Protein AF-A0RTP7-F1 (afdb_monomer)

Secondary structure (DSSP, 8-state):
--HHHHHHHHHHHT--EEEEEEEEEES-SS-S--HHHHHHHHHHTTT-EEEEEE---EETTEEPSEEEEEEEEGGGHHHHHHHHTT-B--SSS--BEEEEEEEE---

Mean predicted aligned error: 8.52 Å

Structure (mmCIF, N/CA/C/O backbone):
data_AF-A0RTP7-F1
#
_entry.id   AF-A0RTP7-F1
#
loop_
_atom_site.group_PDB
_atom_site.id
_atom_site.type_symbol
_atom_site.label_atom_id
_atom_site.label_alt_id
_atom_site.label_comp_id
_atom_site.label_asym_id
_atom_site.label_entity_id
_atom_site.label_seq_id
_atom_site.pdbx_PDB_ins_code
_atom_site.Cartn_x
_atom_site.Cartn_y
_atom_site.Cartn_z
_atom_site.occupancy
_atom_site.B_iso_or_equiv
_atom_site.auth_seq_id
_atom_site.auth_comp_id
_atom_site.auth_asym_id
_atom_site.auth_atom_id
_atom_site.pdbx_PDB_model_num
ATOM 1 N N . MET A 1 1 ? 36.327 -17.958 -18.373 1.00 55.84 1 MET A N 1
ATOM 2 C CA . MET A 1 1 ? 35.716 -16.806 -19.078 1.00 55.84 1 MET A CA 1
ATOM 3 C C . MET A 1 1 ? 34.187 -16.861 -19.107 1.00 55.84 1 MET A C 1
ATOM 5 O O . MET A 1 1 ? 33.580 -15.803 -19.157 1.00 55.84 1 MET A O 1
ATOM 9 N N . GLU A 1 2 ? 33.554 -18.036 -19.014 1.00 51.56 2 GLU A N 1
ATOM 10 C CA . GLU A 1 2 ? 32.082 -18.162 -19.029 1.00 51.56 2 GLU A CA 1
ATOM 11 C C . GLU A 1 2 ? 31.395 -17.724 -17.721 1.00 51.56 2 GLU A C 1
ATOM 13 O O . GLU A 1 2 ? 30.367 -17.055 -17.773 1.00 51.56 2 GLU A O 1
ATOM 18 N N . GLN A 1 3 ? 32.010 -17.963 -16.555 1.00 48.00 3 GLN A N 1
ATOM 19 C CA . GLN A 1 3 ? 31.460 -17.529 -15.256 1.00 48.00 3 GLN A CA 1
ATOM 20 C C . GLN A 1 3 ? 31.284 -16.002 -15.147 1.00 48.00 3 GLN A C 1
ATOM 22 O O . GLN A 1 3 ? 30.353 -15.521 -14.508 1.00 48.00 3 GLN A O 1
ATOM 27 N N . SER A 1 4 ? 32.132 -15.213 -15.813 1.00 53.06 4 SER A N 1
ATOM 28 C CA . SER A 1 4 ? 32.053 -13.745 -15.780 1.00 53.06 4 SER A CA 1
ATOM 29 C C . SER A 1 4 ? 30.907 -13.181 -16.630 1.00 53.06 4 SER A C 1
ATOM 31 O O . SER A 1 4 ? 30.447 -12.068 -16.378 1.00 53.06 4 SER A O 1
ATOM 33 N N . MET A 1 5 ? 30.415 -13.937 -17.617 1.00 53.72 5 MET A N 1
ATOM 34 C CA . MET A 1 5 ? 29.273 -13.528 -18.444 1.00 53.72 5 MET A CA 1
ATOM 35 C C . MET A 1 5 ? 27.926 -13.817 -17.773 1.00 53.72 5 MET A C 1
ATOM 37 O O . MET A 1 5 ? 26.948 -13.1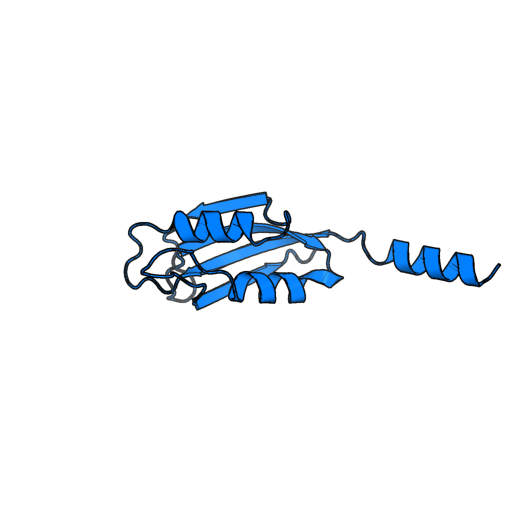23 -18.051 1.00 53.72 5 MET A O 1
ATOM 41 N N . GLU A 1 6 ? 27.870 -14.802 -16.879 1.00 49.75 6 GLU A N 1
ATOM 42 C CA . GLU A 1 6 ? 26.664 -15.149 -16.123 1.00 49.75 6 GLU A CA 1
ATOM 43 C C . GLU A 1 6 ? 26.397 -14.131 -15.004 1.00 49.75 6 GLU A C 1
ATOM 45 O O . GLU A 1 6 ? 25.289 -13.605 -14.903 1.00 49.75 6 GLU A O 1
ATOM 50 N N . VAL A 1 7 ? 27.451 -13.694 -14.303 1.00 54.06 7 VAL A N 1
ATOM 51 C CA . VAL A 1 7 ? 27.383 -12.598 -13.316 1.00 54.06 7 VAL A CA 1
ATOM 52 C C . VAL A 1 7 ? 26.958 -11.273 -13.968 1.00 54.06 7 VAL A C 1
ATOM 54 O O . VAL A 1 7 ? 26.143 -10.530 -13.421 1.00 54.06 7 VAL A O 1
ATOM 57 N N . ALA A 1 8 ? 27.432 -10.983 -15.185 1.00 50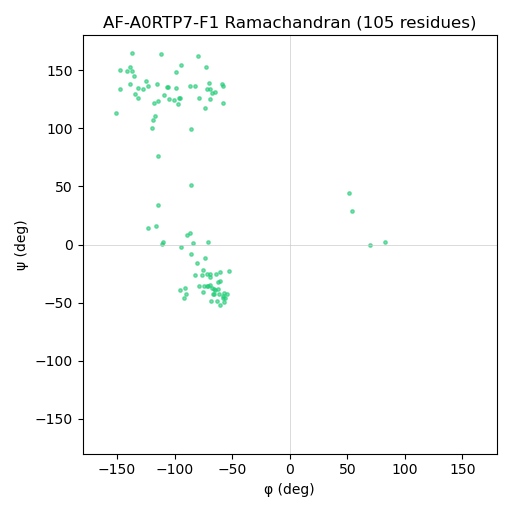.53 8 ALA A N 1
ATOM 58 C CA . ALA A 1 8 ? 27.001 -9.802 -15.939 1.00 50.53 8 ALA A CA 1
ATOM 59 C C . ALA A 1 8 ? 25.542 -9.895 -16.432 1.00 50.53 8 ALA A C 1
ATOM 61 O O . ALA A 1 8 ? 24.901 -8.864 -16.646 1.00 50.53 8 ALA A O 1
ATOM 62 N N . ARG A 1 9 ? 24.999 -11.109 -16.609 1.00 49.09 9 ARG A N 1
ATOM 63 C CA . ARG A 1 9 ? 23.582 -11.338 -16.937 1.00 49.09 9 ARG A CA 1
ATOM 64 C C . ARG A 1 9 ? 22.679 -11.217 -15.709 1.00 49.09 9 ARG A C 1
ATOM 66 O O . ARG A 1 9 ? 21.589 -10.668 -15.849 1.00 49.09 9 ARG A O 1
ATOM 73 N N . GLU A 1 10 ? 23.128 -11.640 -14.529 1.00 46.00 10 GLU A N 1
ATOM 74 C CA . GLU A 1 10 ? 22.404 -11.414 -13.269 1.00 46.00 10 GLU A CA 1
ATOM 75 C C . GLU A 1 10 ? 22.360 -9.927 -12.894 1.00 46.00 10 GLU A C 1
ATOM 77 O O . GLU A 1 10 ? 21.288 -9.405 -12.600 1.00 46.00 10 GLU A O 1
ATOM 82 N N . LEU A 1 11 ? 23.471 -9.197 -13.043 1.00 46.16 11 LEU A N 1
ATOM 83 C CA . LEU A 1 11 ? 23.503 -7.739 -12.851 1.00 46.16 11 LEU A CA 1
ATOM 84 C C . LEU A 1 11 ? 22.634 -6.968 -13.863 1.00 46.16 11 LEU A C 1
ATOM 86 O O . LEU A 1 11 ? 22.157 -5.875 -13.561 1.00 46.16 11 LEU A O 1
ATOM 90 N N . LYS A 1 12 ? 22.386 -7.527 -15.056 1.00 43.66 12 LYS A N 1
ATOM 91 C CA . LYS A 1 12 ? 21.504 -6.926 -16.073 1.00 43.66 12 LYS A CA 1
ATOM 92 C C . LYS A 1 12 ? 20.012 -7.158 -15.828 1.00 43.66 12 LYS A C 1
ATOM 94 O O . LYS A 1 12 ? 19.212 -6.461 -16.451 1.00 43.66 12 LYS A O 1
ATOM 99 N N . ARG A 1 13 ? 19.619 -8.106 -14.967 1.00 48.97 13 ARG A N 1
ATOM 100 C CA . ARG A 1 13 ? 18.197 -8.402 -14.716 1.00 48.97 13 ARG A CA 1
ATOM 101 C C . ARG A 1 13 ? 17.486 -7.314 -13.902 1.00 48.97 13 ARG A C 1
ATOM 103 O O . ARG A 1 13 ? 16.300 -7.109 -14.111 1.00 48.97 13 ARG A O 1
ATOM 110 N N . SER A 1 14 ? 18.188 -6.531 -13.081 1.00 52.53 14 SER A N 1
ATOM 111 C CA . SER A 1 14 ? 17.532 -5.741 -12.022 1.00 52.53 14 SER A CA 1
ATOM 112 C C . SER A 1 14 ? 17.582 -4.210 -12.158 1.00 52.53 14 SER A C 1
ATOM 114 O O . SER A 1 14 ? 17.604 -3.522 -11.145 1.00 52.53 14 SER A O 1
ATOM 116 N N . ASN A 1 15 ? 17.551 -3.647 -13.374 1.00 60.50 15 ASN A N 1
ATOM 117 C CA . ASN A 1 15 ? 17.502 -2.179 -13.561 1.00 60.50 15 ASN A CA 1
ATOM 118 C C . ASN A 1 15 ? 16.180 -1.635 -14.127 1.00 60.50 15 ASN A C 1
ATOM 12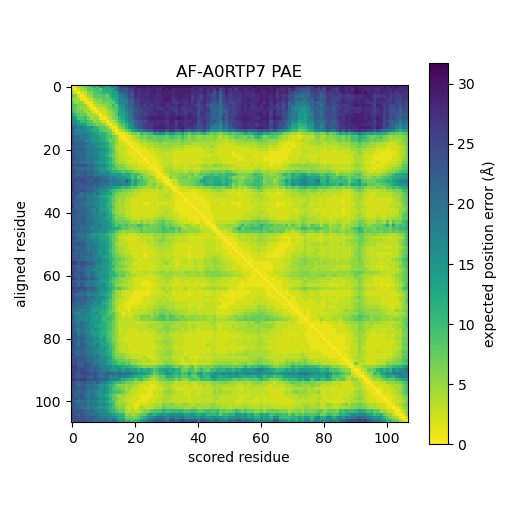0 O O . ASN A 1 15 ? 16.048 -0.426 -14.319 1.00 60.50 15 ASN A O 1
ATOM 124 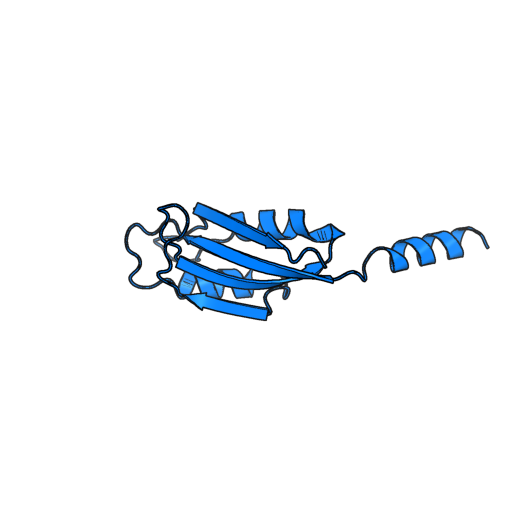N N . ILE A 1 16 ? 15.187 -2.488 -14.393 1.00 74.94 16 ILE A N 1
ATOM 125 C CA . ILE A 1 16 ? 13.874 -2.018 -14.846 1.00 74.94 16 ILE A CA 1
ATOM 126 C C . ILE A 1 16 ? 13.030 -1.684 -13.617 1.00 74.94 16 ILE A C 1
ATOM 128 O O . ILE A 1 16 ? 12.453 -2.558 -12.968 1.00 74.94 16 ILE A O 1
ATOM 132 N N . MET A 1 17 ? 12.977 -0.394 -13.302 1.00 81.38 17 MET A N 1
ATOM 133 C CA . MET A 1 17 ? 12.095 0.158 -12.281 1.00 81.38 17 MET A CA 1
ATOM 134 C C . MET A 1 17 ? 10.727 0.471 -12.889 1.00 81.38 17 MET A C 1
ATOM 136 O O . MET A 1 17 ? 10.648 1.060 -13.968 1.00 81.38 17 MET A O 1
ATOM 140 N N . ARG A 1 18 ? 9.644 0.131 -12.187 1.00 84.81 18 ARG A N 1
ATOM 141 C CA . ARG A 1 18 ? 8.279 0.507 -12.566 1.00 84.81 18 ARG A CA 1
ATOM 142 C C . ARG A 1 18 ? 7.652 1.439 -11.547 1.00 84.81 18 ARG A C 1
ATOM 144 O O . ARG A 1 18 ? 7.773 1.242 -10.337 1.00 84.81 18 ARG A O 1
ATOM 151 N N . GLY A 1 19 ? 6.957 2.448 -12.063 1.00 89.12 19 GLY A N 1
ATOM 152 C CA . GLY A 1 19 ? 6.082 3.290 -11.262 1.00 89.12 19 GLY A CA 1
ATOM 153 C C . GLY A 1 19 ? 4.861 2.495 -10.808 1.00 89.12 19 GLY A C 1
ATOM 154 O O . GLY A 1 19 ? 4.226 1.800 -11.603 1.00 89.12 19 GLY A O 1
ATOM 155 N N . ALA A 1 20 ? 4.525 2.606 -9.531 1.00 90.06 20 ALA A N 1
ATOM 156 C CA . ALA A 1 20 ? 3.334 2.021 -8.943 1.00 90.06 20 ALA A CA 1
ATOM 157 C C . ALA A 1 20 ? 2.551 3.092 -8.186 1.00 90.06 20 ALA A C 1
ATOM 159 O O . ALA A 1 20 ? 3.112 3.851 -7.396 1.00 90.06 20 ALA A O 1
ATOM 160 N N . PHE A 1 21 ? 1.242 3.121 -8.406 1.00 92.56 21 PHE A N 1
ATOM 161 C CA . PHE A 1 21 ? 0.303 3.879 -7.595 1.00 92.56 21 PHE A CA 1
ATOM 162 C C . PHE A 1 21 ? -0.539 2.907 -6.773 1.00 92.56 21 PHE A C 1
ATOM 164 O O . PHE A 1 21 ? -1.090 1.937 -7.296 1.00 92.56 21 PHE A O 1
ATOM 171 N N . ILE A 1 22 ? -0.607 3.130 -5.467 1.00 93.19 22 ILE A N 1
ATOM 172 C CA . ILE A 1 22 ? -1.135 2.150 -4.522 1.00 93.19 22 ILE A CA 1
ATOM 173 C C . ILE A 1 22 ? -2.122 2.849 -3.609 1.00 93.19 22 ILE A C 1
ATOM 175 O O . ILE A 1 22 ? -1.794 3.836 -2.953 1.00 93.19 22 ILE A O 1
ATOM 179 N N . LEU A 1 23 ? -3.334 2.313 -3.534 1.00 94.94 23 LEU A N 1
ATOM 180 C CA . LEU A 1 23 ? -4.301 2.717 -2.525 1.00 94.94 23 LEU A CA 1
ATOM 181 C C . LEU A 1 23 ? -4.284 1.701 -1.388 1.00 94.94 23 LEU A C 1
ATOM 183 O O . LEU A 1 23 ? -4.295 0.491 -1.619 1.00 94.94 23 LEU A O 1
ATOM 187 N N . VAL A 1 24 ? -4.279 2.201 -0.156 1.00 94.25 24 VAL A N 1
ATOM 188 C CA . VAL A 1 24 ? -4.241 1.393 1.064 1.00 94.25 24 VAL A CA 1
ATOM 189 C C . VAL A 1 24 ? -5.497 1.636 1.881 1.00 94.25 24 VAL A C 1
ATOM 191 O O . VAL A 1 24 ? -5.794 2.768 2.272 1.00 94.25 24 VAL A O 1
ATOM 194 N N . LYS A 1 25 ? -6.246 0.567 2.149 1.00 93.94 25 LYS A N 1
ATOM 195 C CA . LYS A 1 25 ? -7.308 0.554 3.150 1.00 93.94 25 LYS A CA 1
ATOM 196 C C . LYS A 1 25 ? -6.709 0.016 4.437 1.00 93.94 25 LYS A C 1
ATOM 198 O O . LYS A 1 25 ? -6.120 -1.060 4.458 1.00 93.94 25 LYS A O 1
ATOM 203 N N . CYS A 1 26 ? -6.865 0.785 5.494 1.00 91.44 26 CYS A N 1
ATOM 204 C CA . CYS A 1 26 ? -6.433 0.451 6.832 1.00 91.44 26 CYS A CA 1
ATOM 205 C C . CYS A 1 26 ? -7.588 -0.185 7.616 1.00 91.44 26 CYS A C 1
ATOM 207 O O . CYS A 1 26 ? -8.746 0.115 7.340 1.00 91.44 26 CYS A O 1
ATOM 209 N N . SER A 1 27 ? -7.283 -0.998 8.626 1.00 90.62 27 SER A N 1
ATOM 210 C CA . SER A 1 27 ? -8.288 -1.677 9.462 1.00 90.62 27 SER A CA 1
ATOM 211 C C . SER A 1 27 ? -9.068 -0.754 10.414 1.00 90.62 27 SER A C 1
ATOM 213 O O . SER A 1 27 ? -9.913 -1.217 11.183 1.00 90.62 27 SER A O 1
ATOM 215 N N . LYS A 1 28 ? -8.828 0.568 10.383 1.00 84.88 28 LYS A N 1
ATOM 216 C CA . LYS A 1 28 ? -9.642 1.528 11.142 1.00 84.88 28 LYS A CA 1
ATOM 217 C C . LYS A 1 28 ? -11.053 1.584 10.556 1.00 84.88 28 LYS A C 1
ATOM 219 O O . LYS A 1 28 ? -11.242 1.860 9.377 1.00 84.88 28 LYS A O 1
ATOM 224 N N . THR A 1 29 ? -12.054 1.464 11.423 1.00 78.50 29 THR A N 1
ATOM 225 C CA . THR A 1 29 ? -13.461 1.710 11.066 1.00 78.50 29 THR A CA 1
ATOM 226 C C . THR A 1 29 ? -13.745 3.188 10.784 1.00 78.50 29 THR A C 1
ATOM 228 O O . THR A 1 29 ? -14.632 3.512 9.998 1.00 78.50 29 THR A O 1
ATOM 231 N N . ARG A 1 30 ? -12.982 4.100 11.403 1.00 78.25 30 ARG A N 1
ATOM 232 C CA . ARG A 1 30 ? -13.111 5.557 11.247 1.00 78.25 30 ARG A CA 1
ATOM 233 C C . ARG A 1 30 ? -11.873 6.157 10.567 1.00 78.25 30 ARG A C 1
ATOM 235 O O . ARG A 1 30 ? -10.761 6.021 11.076 1.00 78.25 30 ARG A O 1
ATOM 242 N N . HIS A 1 31 ? -12.072 6.865 9.453 1.00 72.81 31 HIS A N 1
ATOM 243 C CA . HIS A 1 31 ? -11.024 7.535 8.659 1.00 72.81 31 HIS A CA 1
ATOM 244 C C . HIS A 1 31 ? -10.697 8.942 9.200 1.00 72.81 31 HIS A C 1
ATOM 246 O O . HIS A 1 31 ? -10.756 9.928 8.470 1.00 72.81 31 HIS A O 1
ATOM 252 N N . ASN A 1 32 ? -10.425 9.055 10.500 1.00 72.06 32 ASN A N 1
ATOM 253 C CA . ASN A 1 32 ? -10.240 10.363 11.144 1.00 72.06 32 ASN A CA 1
ATOM 254 C C . ASN A 1 32 ? -8.771 10.797 11.122 1.00 72.06 32 ASN A C 1
ATOM 256 O O . ASN A 1 32 ? -8.469 11.971 10.957 1.00 72.06 32 ASN A O 1
ATOM 260 N N . ASP A 1 33 ? -7.868 9.831 11.291 1.00 80.81 33 ASP A N 1
ATOM 261 C CA . ASP A 1 33 ? -6.427 10.042 11.252 1.00 80.81 33 ASP A CA 1
ATOM 262 C C . ASP A 1 33 ? -5.739 8.763 10.766 1.00 80.81 33 ASP A C 1
ATOM 264 O O . ASP A 1 33 ? -5.791 7.723 11.431 1.00 80.81 33 ASP A O 1
ATOM 268 N N . CYS A 1 34 ? -5.131 8.824 9.584 1.00 88.44 34 CYS A N 1
ATOM 269 C CA . CYS A 1 34 ? -4.411 7.713 8.961 1.00 88.44 34 CYS A CA 1
ATOM 270 C C . CYS A 1 34 ? -2.912 8.021 8.801 1.00 88.44 34 CYS A C 1
ATOM 272 O O . CYS A 1 34 ? -2.229 7.339 8.036 1.00 88.44 34 CYS A O 1
ATOM 274 N N . ARG A 1 35 ? -2.389 9.037 9.506 1.00 90.75 35 ARG A N 1
ATOM 275 C CA . ARG A 1 35 ? -0.974 9.432 9.419 1.00 90.75 35 ARG A CA 1
ATOM 276 C C . ARG A 1 35 ? -0.043 8.340 9.929 1.00 90.75 35 ARG A C 1
ATOM 278 O O . ARG A 1 35 ? 0.942 8.048 9.268 1.00 90.75 35 ARG A O 1
ATOM 285 N N . ASP A 1 36 ? -0.408 7.651 11.007 1.00 89.88 36 ASP A N 1
ATOM 286 C CA . ASP A 1 36 ? 0.437 6.590 11.572 1.00 89.88 36 ASP A CA 1
ATOM 287 C C . ASP A 1 36 ? 0.662 5.441 10.583 1.00 89.88 36 ASP A C 1
ATOM 289 O O . ASP A 1 36 ? 1.780 4.953 10.431 1.00 89.88 36 ASP A O 1
ATOM 293 N N . ILE A 1 37 ? -0.394 5.016 9.873 1.00 90.19 37 ILE A N 1
ATOM 294 C CA . ILE A 1 37 ? -0.273 3.952 8.868 1.00 90.19 37 ILE A CA 1
ATOM 295 C C . ILE A 1 37 ? 0.464 4.454 7.622 1.00 90.19 37 ILE A C 1
ATOM 297 O O . ILE A 1 37 ? 1.272 3.712 7.076 1.00 90.19 37 ILE A O 1
ATOM 301 N N . ARG A 1 38 ? 0.271 5.717 7.211 1.00 92.94 38 ARG A N 1
ATOM 302 C CA . ARG A 1 38 ? 1.077 6.363 6.158 1.00 92.94 38 ARG A CA 1
ATOM 303 C C . ARG A 1 38 ? 2.566 6.336 6.517 1.00 92.94 38 ARG A C 1
ATOM 305 O O . ARG A 1 38 ? 3.382 5.897 5.714 1.00 92.94 38 ARG A O 1
ATOM 312 N N . ASP A 1 39 ? 2.914 6.746 7.730 1.00 91.44 39 ASP A N 1
ATOM 313 C CA . ASP A 1 39 ? 4.304 6.813 8.184 1.00 91.44 39 ASP A CA 1
ATOM 314 C C . ASP A 1 39 ? 4.906 5.414 8.350 1.00 91.44 39 ASP A C 1
ATOM 316 O O . ASP A 1 39 ? 6.082 5.197 8.050 1.00 91.44 39 ASP A O 1
ATOM 320 N N . ALA A 1 40 ? 4.100 4.439 8.779 1.00 90.62 40 ALA A N 1
ATOM 321 C CA . ALA A 1 40 ? 4.497 3.038 8.823 1.00 90.62 40 ALA A CA 1
ATOM 322 C C . ALA A 1 40 ? 4.744 2.465 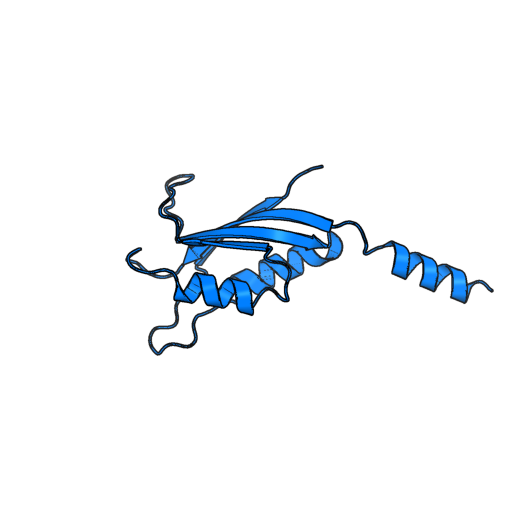7.417 1.00 90.62 40 ALA A C 1
ATOM 324 O O . ALA A 1 40 ? 5.702 1.713 7.245 1.00 90.62 40 ALA A O 1
ATOM 325 N N . LEU A 1 41 ? 3.936 2.841 6.415 1.00 90.12 41 LEU A N 1
ATOM 326 C CA . LEU A 1 41 ? 4.141 2.457 5.014 1.00 90.12 41 LEU A CA 1
ATOM 327 C C . LEU A 1 41 ? 5.486 2.982 4.503 1.00 90.12 41 LEU A C 1
ATOM 329 O O . LEU A 1 41 ? 6.293 2.181 4.044 1.00 90.12 41 LEU A O 1
ATOM 333 N N . ILE A 1 42 ? 5.759 4.283 4.671 1.00 89.38 42 ILE A N 1
ATOM 334 C CA . ILE A 1 42 ? 7.022 4.922 4.253 1.00 89.38 42 ILE A CA 1
ATOM 335 C C . ILE A 1 42 ? 8.233 4.248 4.918 1.00 89.38 42 ILE A C 1
ATOM 337 O O . ILE A 1 42 ? 9.237 3.959 4.270 1.00 89.38 42 ILE A O 1
ATOM 341 N N . LYS A 1 43 ? 8.154 3.965 6.224 1.00 88.44 43 LYS A N 1
ATOM 342 C CA . LYS A 1 43 ? 9.254 3.317 6.960 1.00 88.44 43 LYS A CA 1
ATOM 343 C C . LYS A 1 43 ? 9.429 1.843 6.579 1.00 88.44 43 LYS A C 1
ATOM 345 O O . LYS A 1 43 ? 10.551 1.347 6.556 1.00 88.44 43 LYS A O 1
ATOM 350 N N . GLY A 1 44 ? 8.333 1.133 6.311 1.00 83.00 44 GLY A N 1
ATOM 351 C CA . GLY A 1 44 ? 8.324 -0.302 6.017 1.00 83.00 44 GLY A CA 1
ATOM 352 C C . GLY A 1 44 ? 8.576 -0.663 4.550 1.00 83.00 44 GLY A C 1
ATOM 353 O O . GLY A 1 44 ? 8.745 -1.839 4.239 1.00 83.00 44 GLY A O 1
ATOM 354 N N . SER A 1 45 ? 8.615 0.319 3.647 1.00 78.88 45 SER A N 1
ATOM 355 C CA . SER A 1 45 ? 8.710 0.113 2.198 1.00 78.88 45 SER A CA 1
ATOM 356 C C . SER A 1 45 ? 10.124 -0.037 1.639 1.00 78.88 45 SER A C 1
ATOM 358 O O . SER A 1 45 ? 10.293 0.021 0.424 1.00 78.88 45 SER A O 1
ATOM 360 N N . SER A 1 46 ? 11.147 -0.175 2.487 1.00 76.94 46 SER A N 1
ATOM 361 C CA . SER A 1 46 ? 12.549 -0.342 2.055 1.00 76.94 46 SER A CA 1
ATOM 362 C C . SER A 1 46 ? 13.051 0.749 1.089 1.00 76.94 46 SER A C 1
ATOM 364 O O . SER A 1 46 ? 13.921 0.491 0.268 1.00 76.94 46 SER A O 1
ATOM 366 N N . GLY A 1 47 ? 12.501 1.965 1.182 1.00 82.38 47 GLY A N 1
ATOM 367 C CA . GLY A 1 47 ? 12.877 3.100 0.330 1.00 82.38 47 GLY A CA 1
ATOM 368 C C . GLY A 1 47 ? 12.207 3.166 -1.049 1.00 82.38 47 GLY A C 1
ATOM 369 O O . GLY A 1 47 ? 12.492 4.095 -1.795 1.00 82.38 47 GLY A O 1
ATOM 370 N N . TYR A 1 48 ? 11.304 2.242 -1.405 1.00 89.62 48 TYR A N 1
ATOM 371 C CA . TYR A 1 48 ? 10.642 2.278 -2.722 1.00 89.62 48 TYR A CA 1
ATOM 372 C C . TYR A 1 48 ? 9.535 3.330 -2.833 1.00 89.62 48 TYR A C 1
ATOM 374 O O . TYR A 1 48 ? 9.251 3.814 -3.930 1.00 89.62 48 TYR A O 1
ATOM 382 N N . ILE A 1 49 ? 8.909 3.702 -1.715 1.00 92.19 49 ILE A N 1
ATOM 383 C CA . ILE A 1 49 ? 7.892 4.758 -1.688 1.00 92.19 49 ILE A CA 1
ATOM 384 C C . ILE A 1 49 ? 8.554 6.111 -1.942 1.00 92.19 49 ILE A C 1
ATOM 386 O O . ILE A 1 49 ? 9.479 6.491 -1.230 1.00 92.19 49 ILE A O 1
ATOM 390 N N . GLN A 1 50 ? 8.047 6.822 -2.946 1.00 91.88 50 GLN A N 1
ATOM 391 C CA . GLN A 1 50 ? 8.464 8.180 -3.293 1.00 91.88 50 GLN A CA 1
ATOM 392 C C . GLN A 1 50 ? 7.618 9.210 -2.544 1.00 91.88 50 GLN A C 1
ATOM 394 O O . GLN A 1 50 ? 8.148 10.179 -2.011 1.00 91.88 50 GLN A O 1
ATOM 399 N N . ASP A 1 51 ? 6.307 8.975 -2.473 1.00 92.50 51 ASP A N 1
ATOM 400 C CA . ASP A 1 51 ? 5.371 9.829 -1.751 1.00 92.50 51 ASP A CA 1
ATOM 401 C C . ASP A 1 51 ? 4.215 9.004 -1.170 1.00 92.50 51 ASP A C 1
ATOM 403 O O . ASP A 1 51 ? 3.817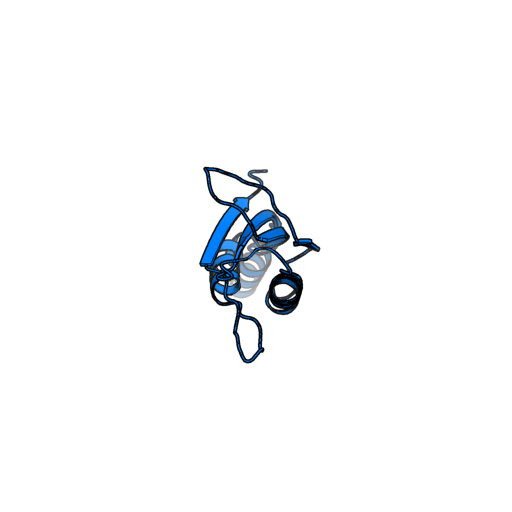 7.968 -1.712 1.00 92.50 51 ASP A O 1
ATOM 407 N N . ALA A 1 52 ? 3.659 9.464 -0.053 1.00 93.25 52 ALA A N 1
ATOM 408 C CA . ALA A 1 52 ? 2.458 8.898 0.535 1.00 93.25 52 ALA A CA 1
ATOM 409 C C . ALA A 1 52 ? 1.636 9.978 1.240 1.00 93.25 52 ALA A C 1
ATOM 411 O O . ALA A 1 52 ? 2.141 10.745 2.057 1.00 93.25 52 ALA A O 1
ATOM 412 N N . MET A 1 53 ? 0.326 9.976 1.003 1.00 93.62 53 MET A N 1
ATOM 413 C CA . MET A 1 53 ? -0.604 10.951 1.569 1.00 93.62 53 MET A CA 1
ATOM 414 C C . MET A 1 53 ? -1.860 10.272 2.106 1.00 93.62 53 MET A C 1
ATOM 416 O O . MET A 1 53 ? -2.346 9.287 1.546 1.00 93.62 53 MET A O 1
ATOM 420 N N . THR A 1 54 ? -2.421 10.798 3.195 1.00 93.81 54 THR A N 1
ATOM 421 C CA . THR A 1 54 ? -3.734 10.345 3.667 1.00 93.81 54 THR A CA 1
ATOM 422 C C . THR A 1 54 ? -4.812 10.817 2.705 1.00 93.81 54 THR A C 1
ATOM 424 O O . THR A 1 54 ? -4.782 11.960 2.255 1.00 93.81 54 THR A O 1
ATOM 427 N N . THR A 1 55 ? -5.786 9.962 2.422 1.00 92.50 55 THR A N 1
ATOM 428 C CA . THR A 1 55 ? -6.881 10.262 1.504 1.00 92.50 55 THR A CA 1
ATOM 429 C C . THR A 1 55 ? -8.218 9.778 2.061 1.00 92.50 55 THR A C 1
ATOM 431 O O . THR A 1 55 ? -8.281 8.998 3.009 1.00 92.50 55 THR A O 1
ATOM 434 N N . ASN A 1 56 ? -9.294 10.271 1.456 1.00 91.75 56 ASN A N 1
ATOM 435 C CA . ASN A 1 56 ? -10.669 9.841 1.675 1.00 91.75 56 ASN A CA 1
ATOM 436 C C . ASN A 1 56 ? -11.341 9.379 0.369 1.00 91.75 56 ASN A C 1
ATOM 438 O O . ASN A 1 56 ? -12.565 9.254 0.332 1.00 91.75 56 ASN A O 1
ATOM 442 N N . THR A 1 57 ? -10.563 9.142 -0.695 1.00 91.25 57 THR A N 1
ATOM 443 C CA . THR A 1 57 ? -11.071 8.728 -2.009 1.00 91.25 57 THR A CA 1
ATOM 444 C C . THR A 1 57 ? -11.860 7.422 -1.919 1.00 91.25 57 THR A C 1
ATOM 446 O O . THR A 1 57 ? -11.443 6.468 -1.255 1.00 91.25 57 THR A O 1
ATOM 449 N N . VAL A 1 58 ? -12.987 7.368 -2.629 1.00 93.44 58 VAL A N 1
ATOM 450 C CA . VAL A 1 58 ? -13.803 6.163 -2.795 1.00 93.44 58 VAL A CA 1
ATOM 451 C C . VAL A 1 58 ? -13.576 5.608 -4.197 1.00 93.44 58 VAL A C 1
ATOM 453 O O . VAL A 1 58 ? -13.738 6.327 -5.177 1.00 93.44 58 VAL A O 1
ATOM 456 N N . VAL A 1 59 ? -13.199 4.334 -4.292 1.00 92.00 59 VAL A N 1
ATOM 457 C CA . VAL A 1 59 ? -13.023 3.608 -5.560 1.00 92.00 59 VAL A CA 1
ATOM 458 C C . VAL A 1 59 ? -13.691 2.249 -5.408 1.00 92.00 59 VAL A C 1
ATOM 460 O O . VAL A 1 59 ? -13.445 1.568 -4.412 1.00 92.00 59 VAL A O 1
ATOM 463 N N . ASP A 1 60 ? -14.542 1.871 -6.364 1.00 91.62 60 ASP A N 1
ATOM 464 C CA . ASP A 1 60 ? -15.314 0.616 -6.355 1.00 91.62 60 ASP A CA 1
ATOM 465 C C . ASP A 1 60 ? -16.090 0.406 -5.038 1.00 91.62 60 ASP A C 1
ATOM 467 O O . ASP A 1 60 ? -16.028 -0.646 -4.403 1.00 91.62 60 ASP A O 1
ATOM 471 N N . GLY A 1 61 ? -16.740 1.468 -4.547 1.00 90.81 61 GLY A N 1
ATOM 472 C CA . GLY A 1 61 ? -17.484 1.457 -3.279 1.00 90.81 61 GLY A CA 1
ATOM 473 C C . GLY A 1 61 ? -16.619 1.348 -2.015 1.00 90.81 61 GLY A C 1
ATOM 474 O O . GLY A 1 61 ? -17.145 1.371 -0.904 1.00 90.81 61 GLY A O 1
ATOM 475 N N . THR A 1 62 ? -15.292 1.267 -2.142 1.00 92.06 62 THR A N 1
ATOM 476 C CA . THR A 1 62 ? -14.367 1.195 -1.008 1.00 92.06 62 THR A CA 1
ATOM 477 C C . THR A 1 62 ? -13.733 2.554 -0.744 1.00 92.06 62 THR A C 1
ATOM 479 O O . THR A 1 62 ? -13.098 3.129 -1.625 1.00 92.06 62 THR A O 1
ATOM 482 N N . LYS A 1 63 ? -13.860 3.055 0.490 1.00 92.44 63 LYS A N 1
ATOM 483 C CA . LYS A 1 63 ? -13.114 4.227 0.967 1.00 92.44 63 LYS A CA 1
ATOM 484 C C . LYS A 1 63 ? -11.682 3.834 1.343 1.00 92.44 63 LYS A C 1
ATOM 486 O O . LYS A 1 63 ? -11.483 2.929 2.160 1.00 92.44 63 LYS A O 1
ATOM 491 N N . TRP A 1 64 ? -10.704 4.522 0.764 1.00 94.06 64 TRP A N 1
ATOM 492 C CA . TRP A 1 64 ? -9.270 4.283 0.953 1.00 94.06 64 TRP A CA 1
ATOM 493 C C . TRP A 1 64 ? -8.677 5.260 1.979 1.00 94.06 64 TRP A C 1
ATOM 495 O O . TRP A 1 64 ? -9.190 6.363 2.139 1.00 94.06 64 TRP A O 1
ATOM 505 N N . CYS A 1 65 ? -7.650 4.830 2.724 1.00 93.06 65 CYS A N 1
ATOM 506 C CA . CYS A 1 65 ? -7.026 5.603 3.810 1.00 93.06 65 CYS A CA 1
ATOM 507 C C . CYS A 1 65 ? -5.784 6.375 3.349 1.00 93.06 65 CYS A C 1
ATOM 509 O O . CYS A 1 65 ? -5.534 7.485 3.815 1.00 93.06 65 CYS A O 1
ATOM 511 N N . VAL A 1 66 ? -4.965 5.764 2.490 1.00 94.44 66 VAL A N 1
ATOM 512 C CA . VAL A 1 66 ? -3.674 6.313 2.053 1.00 94.44 66 VAL A CA 1
ATOM 513 C C . VAL A 1 66 ? -3.504 6.059 0.560 1.00 94.44 66 VAL A C 1
ATOM 515 O O . VAL A 1 66 ? -3.841 4.978 0.078 1.00 94.44 66 VAL A O 1
ATOM 518 N N . ALA A 1 67 ? -2.993 7.054 -0.154 1.00 95.19 67 ALA A N 1
ATOM 519 C CA . ALA A 1 67 ? -2.497 6.925 -1.516 1.00 95.19 67 ALA A CA 1
ATOM 520 C C . ALA A 1 67 ? -0.968 6.996 -1.489 1.00 95.19 67 ALA A C 1
ATOM 522 O O . ALA A 1 67 ? -0.405 7.830 -0.781 1.00 95.19 67 ALA A O 1
ATOM 523 N N . VAL A 1 68 ? -0.313 6.109 -2.227 1.00 94.56 68 VAL A N 1
ATOM 524 C CA . VAL A 1 68 ? 1.139 5.933 -2.232 1.00 94.56 68 VAL A CA 1
ATOM 525 C C . VAL A 1 68 ? 1.626 5.899 -3.674 1.00 94.56 68 VAL A C 1
ATOM 527 O O . VAL A 1 68 ? 1.050 5.190 -4.500 1.00 94.56 68 VAL A O 1
ATOM 530 N N . SER A 1 69 ? 2.699 6.624 -3.967 1.00 93.56 69 SER A N 1
ATOM 531 C CA . SER A 1 69 ? 3.484 6.455 -5.185 1.00 93.56 69 SER A CA 1
ATOM 532 C C . SER A 1 69 ? 4.796 5.751 -4.842 1.00 93.56 69 SER A C 1
ATOM 534 O O . SER A 1 69 ? 5.449 6.048 -3.839 1.00 93.56 69 SER A O 1
ATOM 536 N N . ALA A 1 70 ? 5.178 4.773 -5.652 1.00 92.69 70 ALA A N 1
ATOM 537 C CA . ALA A 1 70 ? 6.395 4.006 -5.450 1.00 92.69 70 ALA A CA 1
ATOM 538 C C . ALA A 1 70 ? 7.110 3.758 -6.774 1.00 92.69 70 ALA A C 1
ATOM 540 O O . ALA A 1 70 ? 6.484 3.687 -7.831 1.00 92.69 70 ALA A O 1
ATOM 541 N N . LEU A 1 71 ? 8.425 3.602 -6.692 1.00 91.38 71 LEU A N 1
ATOM 542 C CA . LEU A 1 71 ? 9.266 3.157 -7.787 1.00 91.38 71 LEU A CA 1
ATOM 543 C C . LEU A 1 71 ? 9.889 1.826 -7.361 1.00 91.38 71 LEU A C 1
ATOM 545 O O . LEU A 1 71 ? 10.697 1.786 -6.436 1.00 91.38 71 LEU A O 1
ATOM 549 N N . VAL A 1 72 ? 9.465 0.734 -7.995 1.00 88.62 72 VAL A N 1
ATOM 550 C CA . VAL A 1 72 ? 9.752 -0.635 -7.539 1.00 88.62 72 VAL A CA 1
ATOM 551 C C . VAL A 1 72 ? 10.455 -1.407 -8.656 1.00 88.62 72 VAL A C 1
ATOM 553 O O . VAL A 1 72 ? 10.013 -1.313 -9.805 1.00 88.62 72 VAL A O 1
ATOM 556 N N . PRO A 1 73 ? 11.518 -2.179 -8.371 1.00 87.38 73 PRO A N 1
ATOM 557 C CA . PRO A 1 73 ? 12.082 -3.100 -9.354 1.00 87.38 73 PRO A CA 1
ATOM 558 C C . PRO A 1 73 ? 11.015 -4.090 -9.829 1.00 87.38 73 PRO A C 1
ATOM 560 O O . PRO A 1 73 ? 10.268 -4.625 -9.008 1.00 87.38 73 PRO A O 1
ATOM 563 N N . LEU A 1 74 ? 10.945 -4.354 -11.136 1.00 83.75 74 LEU A N 1
ATOM 564 C CA . LEU A 1 74 ? 9.930 -5.250 -11.703 1.00 83.75 74 LEU A CA 1
ATOM 565 C C . LEU A 1 74 ? 9.926 -6.630 -11.025 1.00 83.75 74 LEU A C 1
ATOM 567 O O . LEU A 1 74 ? 8.865 -7.139 -10.672 1.00 83.75 74 LEU A O 1
ATOM 571 N N . ASP A 1 75 ? 11.113 -7.178 -10.780 1.00 86.44 75 ASP A N 1
ATOM 572 C CA . ASP A 1 75 ? 11.295 -8.497 -10.169 1.00 86.44 75 ASP A CA 1
ATOM 573 C C . ASP A 1 75 ? 10.979 -8.521 -8.659 1.00 86.44 75 ASP A C 1
ATOM 575 O O . ASP A 1 75 ? 10.879 -9.594 -8.067 1.00 86.44 75 ASP A O 1
ATOM 579 N N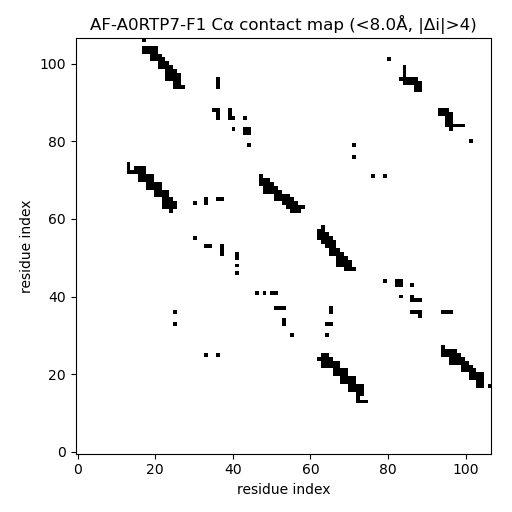 . ASP A 1 76 ? 10.807 -7.354 -8.023 1.00 87.00 76 ASP A N 1
ATOM 580 C CA . ASP A 1 76 ? 10.515 -7.230 -6.587 1.00 87.00 76 ASP A CA 1
ATOM 581 C C . ASP A 1 76 ? 9.083 -6.742 -6.303 1.00 87.00 76 ASP A C 1
ATOM 583 O O . ASP A 1 76 ? 8.694 -6.601 -5.143 1.00 87.00 76 ASP A O 1
ATOM 587 N N . ALA A 1 77 ? 8.258 -6.526 -7.335 1.00 85.25 77 ALA A N 1
ATOM 588 C CA . ALA A 1 77 ? 6.892 -6.015 -7.190 1.00 85.25 77 ALA A CA 1
ATOM 589 C C . ALA A 1 77 ? 6.021 -6.886 -6.260 1.00 85.25 77 ALA A C 1
ATOM 591 O O . ALA A 1 77 ? 5.385 -6.368 -5.338 1.00 85.25 77 ALA A O 1
ATOM 592 N N . ASP A 1 78 ? 6.062 -8.212 -6.423 1.00 87.81 78 ASP A N 1
ATOM 593 C CA . ASP A 1 78 ? 5.297 -9.151 -5.589 1.00 87.81 78 ASP A CA 1
ATOM 594 C C . ASP A 1 78 ? 5.797 -9.176 -4.137 1.00 87.81 78 ASP A C 1
ATOM 596 O O . ASP A 1 78 ? 5.024 -9.286 -3.178 1.00 87.81 78 ASP A O 1
ATOM 600 N N . ASN A 1 79 ? 7.113 -9.074 -3.937 1.00 88.94 79 ASN A N 1
ATOM 601 C CA . ASN A 1 79 ? 7.705 -8.976 -2.604 1.00 88.94 79 ASN A CA 1
ATOM 602 C C . ASN A 1 79 ? 7.295 -7.678 -1.922 1.00 88.94 79 ASN A C 1
ATOM 604 O O . ASN A 1 79 ? 6.940 -7.690 -0.740 1.00 88.94 79 ASN A O 1
ATOM 608 N N . PHE A 1 80 ? 7.312 -6.581 -2.670 1.00 89.38 80 PHE A N 1
ATOM 609 C CA . PHE A 1 80 ? 6.915 -5.277 -2.196 1.00 89.38 80 PHE A CA 1
ATOM 610 C C . PHE A 1 80 ? 5.437 -5.248 -1.797 1.00 89.38 80 PHE A C 1
ATOM 612 O O . PHE A 1 80 ? 5.131 -4.877 -0.662 1.00 89.38 80 PHE A O 1
ATOM 619 N N . GLU A 1 81 ? 4.522 -5.747 -2.635 1.00 89.69 81 GLU A N 1
ATOM 620 C CA . GLU A 1 81 ? 3.100 -5.850 -2.282 1.00 89.69 81 GLU A CA 1
ATOM 621 C C . GLU A 1 81 ? 2.900 -6.691 -1.007 1.00 89.69 81 GLU A C 1
ATOM 623 O O . GLU A 1 81 ? 2.207 -6.275 -0.071 1.00 89.69 81 GLU A O 1
ATOM 628 N N . ARG A 1 82 ? 3.564 -7.853 -0.911 1.00 89.94 82 ARG A N 1
ATOM 629 C CA . ARG A 1 82 ? 3.514 -8.709 0.288 1.00 89.94 82 ARG A CA 1
ATOM 630 C C . ARG A 1 82 ? 4.079 -8.033 1.532 1.00 89.94 82 ARG A C 1
ATOM 632 O O . ARG A 1 82 ? 3.643 -8.344 2.642 1.00 89.94 82 ARG A O 1
ATOM 639 N N . ARG A 1 83 ? 5.078 -7.159 1.398 1.00 89.38 83 ARG A N 1
ATOM 640 C CA . ARG A 1 83 ? 5.595 -6.358 2.518 1.00 89.38 83 ARG A CA 1
ATOM 641 C C . ARG A 1 83 ? 4.560 -5.335 2.955 1.00 89.38 83 ARG A C 1
ATOM 643 O O . ARG A 1 83 ? 4.234 -5.314 4.137 1.00 89.38 83 ARG A O 1
ATOM 650 N N . LEU A 1 84 ? 3.975 -4.583 2.022 1.00 90.56 84 LEU A N 1
ATOM 651 C CA . LEU A 1 84 ? 2.953 -3.582 2.338 1.00 90.56 84 LEU A CA 1
ATOM 652 C C . LEU A 1 84 ? 1.753 -4.192 3.076 1.00 90.56 84 LEU A C 1
ATOM 654 O O . LEU A 1 84 ? 1.315 -3.627 4.074 1.00 90.56 84 LEU A O 1
ATOM 658 N N . LYS A 1 85 ? 1.276 -5.380 2.675 1.00 90.62 85 LYS A N 1
ATOM 659 C CA . LYS A 1 85 ? 0.173 -6.082 3.372 1.00 90.62 85 LYS A CA 1
ATOM 660 C C . LYS A 1 85 ? 0.480 -6.435 4.831 1.00 90.62 85 LYS A C 1
ATOM 662 O O . LYS A 1 85 ? -0.442 -6.628 5.613 1.00 90.62 85 LYS A O 1
ATOM 667 N N . ARG A 1 86 ? 1.758 -6.540 5.204 1.00 91.12 86 ARG A N 1
ATOM 668 C CA . ARG A 1 86 ? 2.201 -6.898 6.562 1.00 91.12 86 ARG A CA 1
ATOM 669 C C . ARG A 1 86 ? 2.504 -5.685 7.439 1.00 91.12 86 ARG A C 1
ATOM 671 O O . ARG A 1 86 ? 2.853 -5.855 8.605 1.00 91.12 86 ARG A O 1
ATOM 678 N N . ILE A 1 87 ? 2.393 -4.471 6.900 1.00 90.00 87 ILE A N 1
ATOM 679 C CA . ILE A 1 87 ? 2.667 -3.251 7.657 1.00 90.00 87 ILE A CA 1
ATOM 680 C C . ILE A 1 87 ? 1.553 -3.009 8.675 1.00 90.00 87 ILE A C 1
ATOM 682 O O . ILE A 1 87 ? 0.359 -3.078 8.371 1.00 90.00 87 ILE A O 1
ATOM 686 N N . GLN A 1 88 ? 1.982 -2.701 9.895 1.00 89.19 88 GLN A N 1
ATOM 687 C CA . GLN A 1 88 ? 1.125 -2.348 11.013 1.00 89.19 88 GLN A CA 1
ATOM 688 C C . GLN A 1 88 ? 1.759 -1.229 11.841 1.00 89.19 88 GLN A C 1
ATOM 690 O O . GLN A 1 88 ? 2.987 -1.124 11.923 1.00 89.19 88 GLN A O 1
ATOM 695 N N . THR A 1 89 ? 0.933 -0.389 12.461 1.00 87.94 89 THR A N 1
ATOM 696 C CA . THR A 1 89 ? 1.407 0.621 13.417 1.00 87.94 89 THR A CA 1
ATOM 697 C C . THR A 1 89 ? 1.830 -0.044 14.729 1.00 87.94 89 THR A C 1
ATOM 699 O O . THR A 1 89 ? 1.344 -1.120 15.079 1.00 87.94 89 THR A O 1
ATOM 702 N N . LYS A 1 90 ? 2.761 0.580 15.461 1.00 77.06 90 LYS A N 1
ATOM 703 C CA . LYS A 1 90 ? 3.343 0.022 16.698 1.00 77.06 90 LYS A CA 1
ATOM 704 C C . LYS A 1 90 ? 2.502 0.285 17.960 1.00 77.06 90 LYS A C 1
ATOM 706 O O . LYS A 1 90 ? 2.914 -0.096 19.052 1.00 77.06 90 LYS A O 1
ATOM 711 N N . ASP A 1 91 ? 1.355 0.946 17.829 1.00 73.31 91 ASP A N 1
ATOM 712 C CA . ASP A 1 91 ? 0.560 1.408 18.970 1.00 73.31 91 ASP A CA 1
ATOM 713 C C . ASP A 1 91 ? -0.296 0.303 19.600 1.00 73.31 91 ASP A C 1
ATOM 715 O O . ASP A 1 91 ? -0.627 -0.695 18.963 1.00 73.31 91 ASP A O 1
ATOM 719 N N . LYS A 1 92 ? -0.752 0.530 20.844 1.00 60.78 92 LYS A N 1
ATOM 720 C CA . LYS A 1 92 ? -1.660 -0.373 21.591 1.00 60.78 92 LYS A CA 1
ATOM 721 C C . LYS A 1 92 ? -2.938 -0.750 20.823 1.00 60.78 92 LYS A C 1
ATOM 723 O O . LYS A 1 92 ? -3.556 -1.762 21.134 1.00 60.78 92 LYS A O 1
ATOM 728 N N . LYS A 1 93 ? -3.349 0.064 19.845 1.00 71.69 93 LYS A N 1
ATOM 729 C CA . LYS A 1 93 ? -4.389 -0.259 18.858 1.00 71.69 93 LYS A CA 1
ATOM 730 C C . LYS A 1 93 ? -3.731 -0.336 17.483 1.00 71.69 93 LYS A C 1
ATOM 732 O O . LYS A 1 93 ? -3.830 0.615 16.710 1.00 71.69 93 LYS A O 1
ATOM 737 N N . SER A 1 94 ? -3.020 -1.430 17.219 1.00 81.94 94 SER A N 1
ATOM 738 C CA . SER A 1 94 ? -2.278 -1.621 15.973 1.00 81.94 94 SER A CA 1
ATOM 739 C C . SER A 1 94 ? -3.222 -1.519 14.779 1.00 81.94 94 SER A C 1
ATOM 741 O O . SER A 1 94 ? -4.192 -2.271 14.666 1.00 81.94 94 SER A O 1
ATOM 743 N N . VAL A 1 95 ? -2.936 -0.584 13.885 1.00 86.25 95 VAL A N 1
ATOM 744 C CA . VAL A 1 95 ? -3.663 -0.407 12.631 1.00 86.25 95 VAL A CA 1
ATOM 745 C C . VAL A 1 95 ? -2.876 -1.136 11.567 1.00 86.25 95 VAL A C 1
ATOM 747 O O . VAL A 1 95 ? -1.689 -0.876 11.400 1.00 86.25 95 VAL A O 1
ATOM 750 N N . SER A 1 96 ? -3.535 -2.031 10.853 1.00 90.12 96 SER A N 1
ATOM 751 C CA . SER A 1 96 ? -2.942 -2.855 9.805 1.00 90.12 96 SER A CA 1
ATOM 752 C C . SER A 1 96 ? -3.472 -2.459 8.433 1.00 90.12 96 SER A C 1
ATOM 754 O O . SER A 1 96 ? -4.497 -1.779 8.304 1.00 90.12 96 SER A O 1
ATOM 756 N N . VAL A 1 97 ? -2.767 -2.896 7.394 1.00 90.75 97 VAL A N 1
ATOM 757 C CA . VAL A 1 97 ? -3.271 -2.870 6.022 1.00 90.75 97 VAL A CA 1
ATOM 758 C C . VAL A 1 97 ? -4.329 -3.965 5.849 1.00 90.75 97 VAL A C 1
ATOM 760 O O . VAL A 1 97 ? -4.034 -5.146 5.979 1.00 90.75 97 VAL A O 1
ATOM 763 N N . GLU A 1 98 ? -5.567 -3.570 5.549 1.00 92.75 98 GLU A N 1
ATOM 764 C CA . GLU A 1 98 ? -6.695 -4.481 5.300 1.00 92.75 98 GLU A CA 1
ATOM 765 C C . GLU A 1 98 ? -6.816 -4.818 3.809 1.00 92.75 98 GLU A C 1
ATOM 767 O O . GLU A 1 98 ? -6.986 -5.976 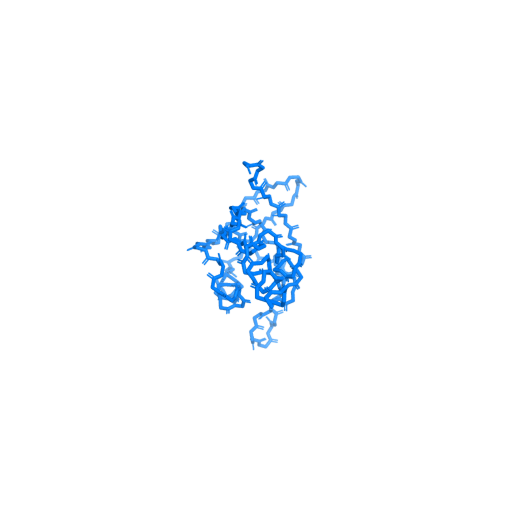3.434 1.00 92.75 98 GLU A O 1
ATOM 772 N N . LYS A 1 99 ? -6.721 -3.801 2.942 1.00 92.50 99 LYS A N 1
ATOM 773 C CA . LYS A 1 99 ? -6.780 -3.970 1.484 1.00 92.50 99 LYS A 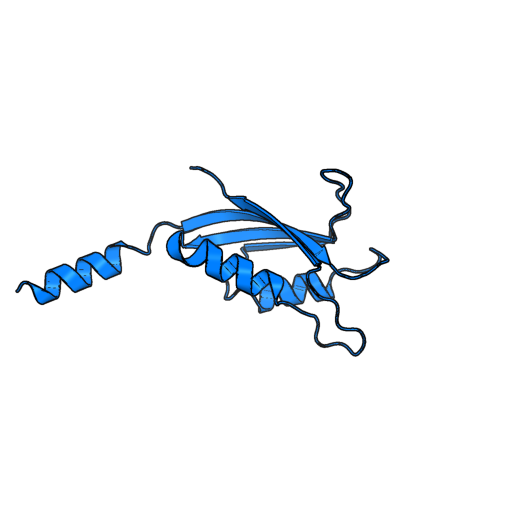CA 1
ATOM 774 C C . LYS A 1 99 ? -5.728 -3.113 0.801 1.00 92.50 99 LYS A C 1
ATOM 776 O O . LYS A 1 99 ? -5.417 -2.013 1.259 1.00 92.50 99 LYS A O 1
ATOM 781 N N . LEU A 1 100 ? -5.246 -3.602 -0.335 1.00 92.44 100 LEU A N 1
ATOM 782 C CA . LEU A 1 100 ? -4.397 -2.865 -1.261 1.00 92.44 100 LEU A CA 1
ATOM 783 C C . LEU A 1 100 ? -5.038 -2.876 -2.643 1.00 92.44 100 LEU A C 1
ATOM 785 O O . LEU A 1 100 ? -5.563 -3.902 -3.071 1.00 92.44 100 LEU A O 1
ATOM 789 N N . LYS A 1 101 ? -4.955 -1.750 -3.346 1.00 92.25 101 LYS A N 1
ATOM 790 C CA . LYS A 1 101 ? -5.185 -1.685 -4.789 1.00 92.25 101 LYS A CA 1
ATOM 791 C C . LYS A 1 101 ? -3.902 -1.200 -5.436 1.00 92.25 101 LYS A C 1
ATOM 793 O O . LYS A 1 101 ? -3.543 -0.037 -5.278 1.00 92.25 101 LYS A O 1
ATOM 798 N N . PHE A 1 102 ? -3.211 -2.116 -6.104 1.00 88.69 102 PHE A N 1
ATOM 799 C CA . PHE A 1 102 ? -1.928 -1.874 -6.748 1.00 88.69 102 PHE A CA 1
ATOM 800 C C . PHE A 1 102 ? -2.157 -1.586 -8.233 1.00 88.69 102 PHE A C 1
ATOM 802 O O . PHE A 1 102 ? -2.749 -2.396 -8.945 1.00 88.69 102 PHE A O 1
ATOM 809 N N . MET A 1 103 ? -1.729 -0.417 -8.698 1.00 88.44 103 MET A N 1
ATOM 810 C CA . MET A 1 103 ? -1.820 0.001 -10.094 1.00 88.44 103 MET A CA 1
ATOM 811 C C . MET A 1 103 ? -0.401 0.251 -10.594 1.00 88.44 103 MET A C 1
ATOM 813 O O . MET A 1 103 ? 0.196 1.281 -10.292 1.00 88.44 103 MET A O 1
ATOM 817 N N . MET A 1 104 ? 0.157 -0.719 -11.318 1.00 80.06 104 MET A N 1
ATOM 818 C CA . MET A 1 104 ? 1.458 -0.552 -11.965 1.00 80.06 104 MET A CA 1
ATOM 819 C C . MET A 1 104 ? 1.299 0.173 -13.292 1.00 80.06 104 MET A C 1
ATOM 821 O O . MET A 1 104 ? 0.408 -0.165 -14.076 1.00 80.06 104 MET A O 1
ATOM 825 N N . ASP A 1 105 ? 2.186 1.131 -13.550 1.00 74.44 105 ASP A N 1
ATOM 826 C CA . ASP A 1 105 ? 2.313 1.709 -14.879 1.00 74.44 105 ASP A CA 1
ATOM 827 C C . ASP A 1 105 ? 2.796 0.614 -15.847 1.00 74.44 105 ASP A C 1
ATOM 829 O O . ASP A 1 105 ? 3.718 -0.150 -15.543 1.00 74.44 105 ASP A O 1
ATOM 833 N N . ARG A 1 106 ? 2.117 0.490 -16.990 1.00 55.69 106 ARG A N 1
ATOM 834 C CA . ARG A 1 106 ? 2.367 -0.550 -18.001 1.00 55.69 106 ARG A CA 1
ATOM 835 C C . ARG A 1 106 ? 3.404 -0.133 -19.049 1.00 55.69 106 ARG A C 1
ATOM 837 O O . ARG A 1 106 ? 3.535 -0.852 -20.036 1.00 55.69 106 ARG A O 1
ATOM 844 N N . ARG A 1 107 ? 4.080 1.005 -18.860 1.00 48.91 107 ARG A N 1
ATOM 845 C CA . ARG A 1 107 ? 5.124 1.487 -19.778 1.00 48.91 107 ARG A CA 1
ATOM 846 C C . ARG A 1 107 ? 6.185 0.430 -20.077 1.00 48.91 107 ARG A C 1
ATOM 848 O O . ARG A 1 107 ? 6.609 -0.293 -19.141 1.00 48.91 107 ARG A O 1
#

Organism: Cenarchaeum symbiosum (strain A) (NCBI:txid414004)

pLDDT: mean 82.06, std 14.83, range [43.66, 95.19]

Sequence (107 aa):
MEQSMEVARELKRSNIMRGAFILVKCSKTRHNDCRDIRDALIKGSSGYIQDAMTTNTVVDGTKWCVAVSALVPLDDADNFERRLKRIQTKDKKSVSVEKLKFMMDRR

Foldseek 3Di:
DVVVVVVVVVVVQWDDKWKKKKFFAKPDPDLPDCVQLQVLLCVQQPNFWPDKDADQDADPNDGTGMITIGTGTPVCPVVNVVSQQQGWGPDPPIMGGPDMDMDIDPD

Solvent-accessible surface area (backbone atoms only — not comparable to full-atom values): 6206 Å² total; per-residue (Å²): 120,68,73,64,55,51,55,55,50,59,68,62,68,74,74,56,68,34,51,32,42,34,40,32,24,49,64,59,93,64,95,82,75,43,60,63,52,46,52,35,46,56,70,66,42,83,71,31,52,77,46,70,47,70,46,76,57,71,56,95,91,41,68,29,34,27,42,33,37,30,53,36,44,62,93,43,45,69,58,49,54,58,45,54,56,68,38,53,33,94,52,101,75,58,40,35,43,68,46,75,49,82,45,67,60,85,124

Nearest PDB structures (foldseek):
  6czm-assembly1_C  TM=5.439E-01  e=8.047E-02  Medicago truncatula
  6bwo-assembly1_A  TM=4.722E-01  e=4.352E-02  Lactiplantibacillus plantarum
  4za1-assembly1_C  TM=4.030E-01  e=1.029E-01  Streptomyces actuosus
  8oz0-assembly1_D  TM=3.188E-01  e=3.518E-01  Homo sapiens
  3us5-assembly1_A  TM=3.711E-01  e=5.087E-01  Homo sapiens

Radius of gyration: 16.58 Å; Cα contacts (8 Å, |Δi|>4): 178; chains: 1; bounding box: 53×29×41 Å